Protein AF-A0A0L8FW44-F1 (afdb_monomer_lite)

Organism: Octopus bimaculoides (NCBI:txid37653)

Foldseek 3Di:
DQVVVCPPPPDFDFDADPVRDTQDGPPPDGDPVQDDDPPDPDDDDFQDDPPDPVVSLVVVQVVVVVCQVVVVADFDDDDPPDDDDDTGGAAEAEKDFDADPVRHTDDIPPDPPSDDDPSYHYDYD

Radius of gyration: 17.7 Å; chains: 1; bounding box: 36×38×55 Å

pLDDT: mean 89.4, std 11.33, range [49.59, 97.75]

Sequence (125 aa):
RYLDFLHEKPEYPCLLDAKEQVISFPPITNSDVTKISPETSEILVEVTSSRSLPICKSVMNTLLMEILNLGVGDLLEGDHSSGDKEPNYKLIVQQVRVLNEDSSLYAVYPSQVDIQEDSIQVIRE

Secondary structure (DSSP, 8-state):
--GGGTTT-SS---EE-TTS-EEEETTTEE-GGG---TT----------SS-HHHHHHHHHHHHHHHHHTT-SEEE-----SS-PPPEEEEEEE-EEEE-TTS-EEEEES-TTT---TTEEEE--

Structure (mmCIF, N/CA/C/O backbone):
data_AF-A0A0L8FW44-F1
#
_entry.id   AF-A0A0L8FW44-F1
#
loop_
_atom_site.group_PDB
_atom_site.id
_atom_site.type_symbol
_atom_site.label_atom_id
_atom_site.label_alt_id
_atom_site.label_comp_id
_atom_site.label_asym_id
_atom_site.label_entity_id
_atom_site.label_seq_id
_atom_site.pdbx_PDB_ins_code
_atom_site.Cartn_x
_atom_site.Cartn_y
_atom_site.Cartn_z
_atom_site.occupancy
_atom_site.B_iso_or_equiv
_atom_site.auth_seq_id
_atom_site.auth_comp_id
_atom_site.auth_asym_id
_atom_site.auth_atom_id
_atom_site.pdbx_PDB_model_num
ATOM 1 N N . ARG A 1 1 ? -1.464 8.376 -21.422 1.00 71.69 1 ARG A N 1
ATOM 2 C CA . ARG A 1 1 ? -0.591 9.040 -20.425 1.00 71.69 1 ARG A CA 1
ATOM 3 C C . ARG A 1 1 ? 0.149 8.039 -19.538 1.00 71.69 1 ARG A C 1
ATOM 5 O O . ARG A 1 1 ? 1.344 8.211 -19.401 1.00 71.69 1 ARG A O 1
ATOM 12 N N . TYR A 1 2 ? -0.502 7.035 -18.932 1.00 82.88 2 TYR A N 1
ATOM 13 C CA . TYR A 1 2 ? 0.197 6.048 -18.078 1.00 82.88 2 TYR A CA 1
ATOM 14 C C . TYR A 1 2 ? 0.741 4.826 -18.838 1.00 82.88 2 TYR A C 1
ATOM 16 O O . TYR A 1 2 ? 1.766 4.282 -18.451 1.00 82.88 2 TYR A O 1
ATOM 24 N N . LEU A 1 3 ? 0.110 4.442 -19.955 1.00 83.62 3 LEU A N 1
ATOM 25 C CA . LEU A 1 3 ? 0.548 3.321 -20.805 1.00 83.62 3 LEU A CA 1
ATOM 26 C C . LEU A 1 3 ? 1.969 3.507 -21.363 1.00 83.62 3 LEU A C 1
ATOM 28 O O . LEU A 1 3 ? 2.723 2.546 -21.473 1.00 83.62 3 LEU A O 1
ATOM 32 N N . ASP A 1 4 ? 2.359 4.752 -21.637 1.00 85.19 4 ASP A N 1
ATOM 33 C CA . ASP A 1 4 ? 3.674 5.093 -22.187 1.00 85.19 4 ASP A CA 1
ATOM 34 C C . ASP A 1 4 ? 4.823 4.746 -21.221 1.00 85.19 4 ASP A C 1
ATOM 36 O O . ASP A 1 4 ? 5.955 4.550 -21.653 1.00 85.19 4 ASP A O 1
ATOM 40 N N . PHE A 1 5 ? 4.549 4.612 -19.914 1.00 81.19 5 PHE A N 1
ATOM 41 C CA . PHE A 1 5 ? 5.553 4.199 -18.926 1.00 81.19 5 PHE A CA 1
ATOM 42 C C . PHE A 1 5 ? 6.045 2.764 -19.120 1.00 81.19 5 PHE A C 1
ATOM 44 O O . PHE A 1 5 ? 7.149 2.436 -18.681 1.00 81.19 5 PHE A O 1
ATOM 51 N N . LEU A 1 6 ? 5.240 1.932 -19.780 1.00 83.31 6 LEU A N 1
ATOM 52 C CA . LEU A 1 6 ? 5.540 0.528 -20.041 1.00 83.31 6 LEU A CA 1
ATOM 53 C C . LEU A 1 6 ? 5.821 0.253 -21.523 1.00 83.31 6 LEU A C 1
ATOM 55 O O . LEU A 1 6 ? 6.228 -0.850 -21.877 1.00 83.31 6 LEU A O 1
ATOM 59 N N . HIS A 1 7 ? 5.648 1.238 -22.403 1.00 83.12 7 HIS A N 1
ATOM 60 C CA . HIS A 1 7 ? 5.958 1.056 -23.815 1.00 83.12 7 HIS A CA 1
ATOM 61 C C . HIS A 1 7 ? 7.432 0.633 -23.981 1.00 83.12 7 HIS A C 1
ATOM 63 O O . HIS A 1 7 ? 8.320 1.200 -23.343 1.00 83.12 7 HIS A O 1
ATOM 69 N N . GLU A 1 8 ? 7.678 -0.401 -24.792 1.00 83.25 8 GLU A N 1
ATOM 70 C CA . GLU A 1 8 ? 9.014 -0.961 -25.090 1.00 83.25 8 GLU A CA 1
ATOM 71 C C . GLU A 1 8 ? 9.795 -1.562 -23.904 1.00 83.25 8 GLU A C 1
ATOM 73 O O . GLU A 1 8 ? 10.994 -1.826 -24.023 1.00 83.25 8 GLU A O 1
ATOM 78 N N . LYS A 1 9 ? 9.159 -1.822 -22.755 1.00 88.19 9 LYS A N 1
ATOM 79 C CA . LYS A 1 9 ? 9.817 -2.572 -21.674 1.00 88.19 9 LYS A CA 1
ATOM 80 C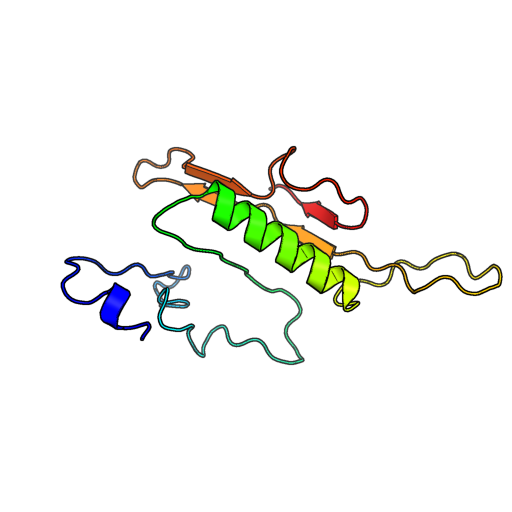 C . LYS A 1 9 ? 9.772 -4.082 -21.947 1.00 88.19 9 LYS A C 1
ATOM 82 O O . LYS A 1 9 ? 8.726 -4.574 -22.360 1.00 88.19 9 LYS A O 1
ATOM 87 N N . PRO A 1 10 ? 10.881 -4.816 -21.718 1.00 92.50 10 PRO A N 1
ATOM 88 C CA . PRO A 1 10 ? 10.923 -6.267 -21.912 1.00 92.50 10 PRO A CA 1
ATOM 89 C C . PRO A 1 10 ? 10.109 -7.020 -20.854 1.00 92.50 10 PRO A C 1
ATOM 91 O O . PRO A 1 10 ? 9.676 -8.141 -21.096 1.00 92.50 10 PRO A O 1
ATOM 94 N N . GLU A 1 11 ? 9.900 -6.392 -19.697 1.00 91.19 11 GLU A N 1
ATOM 95 C CA . GLU A 1 11 ? 9.194 -6.949 -18.552 1.00 91.19 11 GLU A CA 1
ATOM 96 C C . GLU A 1 11 ? 8.242 -5.913 -17.965 1.00 91.19 11 GLU A C 1
ATOM 98 O O . GLU A 1 11 ? 8.461 -4.696 -18.050 1.00 91.19 11 GLU A O 1
ATOM 103 N N . TYR A 1 12 ? 7.185 -6.428 -17.350 1.00 91.81 12 TYR A N 1
ATOM 104 C CA . TYR A 1 12 ? 6.087 -5.658 -16.804 1.00 91.81 12 TYR A CA 1
ATOM 105 C C . TYR A 1 12 ? 5.926 -5.965 -15.319 1.00 91.81 12 TYR A C 1
ATOM 107 O O . TYR A 1 12 ? 5.837 -7.138 -14.954 1.00 91.81 12 TYR A O 1
ATOM 115 N N . PRO A 1 13 ? 5.890 -4.940 -14.449 1.00 92.56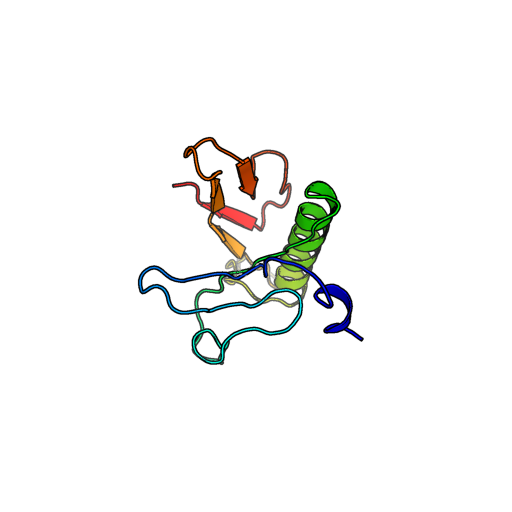 13 PRO A N 1
ATOM 116 C CA . PRO A 1 13 ? 5.708 -5.174 -13.028 1.00 92.56 13 PRO A CA 1
ATOM 117 C C . PRO A 1 13 ? 4.276 -5.643 -12.792 1.00 92.56 13 PRO A C 1
ATOM 119 O O . PRO A 1 13 ? 3.337 -5.023 -13.274 1.00 92.56 13 PRO A O 1
ATOM 122 N N . CYS A 1 14 ? 4.094 -6.713 -12.036 1.00 94.44 14 CYS A N 1
ATOM 123 C CA . CYS A 1 14 ? 2.775 -7.167 -11.620 1.00 94.44 14 CYS A CA 1
ATOM 124 C C . CYS A 1 14 ? 2.833 -7.668 -10.181 1.00 94.44 14 CYS A C 1
ATOM 126 O O . CYS A 1 14 ? 3.878 -8.120 -9.712 1.00 94.44 14 CYS A O 1
ATOM 128 N N . LEU A 1 15 ? 1.705 -7.561 -9.487 1.00 95.50 15 LEU A N 1
ATOM 129 C CA . LEU A 1 15 ? 1.512 -8.157 -8.176 1.00 95.50 15 LEU A CA 1
ATOM 130 C C . LEU A 1 15 ? 0.588 -9.359 -8.331 1.00 95.50 15 LEU A C 1
ATOM 132 O O . LEU A 1 15 ? -0.526 -9.229 -8.849 1.00 95.50 15 LEU A O 1
ATOM 136 N N . LEU A 1 16 ? 1.074 -10.512 -7.885 1.00 95.81 16 LEU A N 1
ATOM 137 C CA . LEU A 1 16 ? 0.353 -11.776 -7.895 1.00 95.81 16 LEU A CA 1
ATOM 138 C C . LEU A 1 16 ? -0.068 -12.136 -6.471 1.00 95.81 16 LEU A C 1
ATOM 140 O O . LEU A 1 16 ? 0.660 -11.855 -5.517 1.00 95.81 16 LEU A O 1
ATOM 144 N N . ASP A 1 17 ? -1.225 -12.772 -6.333 1.00 95.44 17 ASP A N 1
ATOM 145 C CA . ASP A 1 17 ? -1.613 -13.422 -5.085 1.00 95.44 17 ASP A CA 1
ATOM 146 C C . ASP A 1 17 ? -1.014 -14.841 -4.968 1.00 95.44 17 ASP A C 1
ATOM 148 O O . ASP A 1 17 ? -0.322 -15.340 -5.858 1.00 95.44 17 ASP A O 1
ATOM 152 N N . ALA A 1 18 ? -1.308 -15.528 -3.861 1.00 95.44 18 ALA A N 1
ATOM 153 C CA . ALA A 1 18 ? -0.841 -16.896 -3.614 1.00 95.44 18 ALA A CA 1
ATOM 154 C C . ALA A 1 18 ? -1.401 -17.950 -4.596 1.00 95.44 18 ALA A C 1
ATOM 156 O O . ALA A 1 18 ? -0.961 -19.098 -4.572 1.00 95.44 18 ALA A O 1
ATOM 157 N N . LYS A 1 19 ? -2.385 -17.592 -5.430 1.00 96.62 19 LYS A N 1
ATOM 158 C CA . LYS A 1 19 ? -2.967 -18.438 -6.481 1.00 96.62 19 LYS A CA 1
ATOM 159 C C . LYS A 1 19 ? -2.460 -18.047 -7.873 1.00 96.62 19 LYS A C 1
ATOM 161 O O . LYS A 1 19 ? -3.046 -18.480 -8.862 1.00 96.62 19 LYS A O 1
ATOM 166 N N . GLU A 1 20 ? -1.409 -17.229 -7.943 1.00 95.50 20 GLU A N 1
ATOM 167 C CA . GLU A 1 20 ? -0.834 -16.692 -9.181 1.00 95.50 20 GLU A CA 1
ATOM 168 C C . GLU A 1 20 ? -1.813 -15.815 -9.985 1.00 95.50 20 GLU A C 1
ATOM 170 O O . GLU A 1 20 ? -1.655 -15.619 -11.191 1.00 95.50 20 GLU A O 1
ATOM 175 N N . GLN A 1 21 ? -2.830 -15.246 -9.331 1.00 96.50 21 GLN A N 1
ATOM 176 C CA . GLN A 1 21 ? -3.738 -14.297 -9.960 1.00 96.50 21 GLN A CA 1
ATOM 177 C C . GLN A 1 21 ? -3.169 -12.879 -9.889 1.00 96.50 21 GLN A C 1
ATOM 179 O O . GLN A 1 21 ? -2.770 -12.409 -8.826 1.00 96.50 21 GLN A O 1
ATOM 184 N N . VAL A 1 22 ? -3.183 -12.162 -11.019 1.00 96.12 22 VAL A N 1
ATOM 185 C CA . VAL A 1 22 ? -2.800 -10.742 -11.060 1.00 96.12 22 VAL A CA 1
ATOM 186 C C . VAL A 1 22 ? -3.831 -9.905 -10.308 1.00 96.12 22 VAL A C 1
ATOM 188 O O . VAL A 1 22 ? -4.996 -9.824 -10.711 1.00 96.12 22 VAL A O 1
ATOM 191 N N . ILE A 1 23 ? -3.381 -9.249 -9.239 1.00 96.75 23 ILE A N 1
ATOM 192 C CA . ILE A 1 23 ? -4.196 -8.349 -8.415 1.00 96.75 23 ILE A CA 1
ATOM 193 C C . ILE A 1 23 ? -3.878 -6.870 -8.661 1.00 96.75 23 ILE A C 1
ATOM 195 O O . ILE A 1 23 ? -4.752 -6.017 -8.520 1.00 96.75 23 ILE A O 1
ATOM 199 N N . SER A 1 24 ? -2.663 -6.555 -9.115 1.00 96.44 24 SER A N 1
ATOM 200 C CA . SER A 1 24 ? -2.282 -5.207 -9.547 1.00 96.44 24 SER A CA 1
ATOM 201 C C . SER A 1 24 ? -1.314 -5.268 -10.726 1.00 96.44 24 SER A C 1
ATOM 203 O O . SER A 1 24 ? -0.441 -6.138 -10.788 1.00 96.44 24 SER A O 1
ATOM 205 N N . PHE A 1 25 ? -1.465 -4.330 -11.660 1.00 94.88 25 PHE A N 1
ATOM 206 C CA . PHE A 1 25 ? -0.563 -4.102 -12.783 1.00 94.88 25 PHE A CA 1
ATOM 207 C C . PHE A 1 25 ? -0.065 -2.645 -12.773 1.00 94.88 25 PHE A C 1
ATOM 209 O O . PHE A 1 25 ? -0.586 -1.800 -13.516 1.00 94.88 25 PHE A O 1
ATOM 216 N N . PRO A 1 26 ? 0.926 -2.304 -11.926 1.00 93.62 26 PRO A N 1
ATOM 217 C CA . PRO A 1 26 ? 1.430 -0.940 -11.842 1.00 93.62 26 PRO A CA 1
ATOM 218 C C . PRO A 1 26 ? 2.110 -0.483 -13.145 1.00 93.62 26 PRO A C 1
ATOM 220 O O . PRO A 1 26 ? 2.721 -1.279 -13.851 1.00 93.62 26 PRO A O 1
ATOM 223 N N . PRO A 1 27 ? 2.070 0.813 -13.491 1.00 91.81 27 PRO A N 1
ATOM 224 C CA . PRO A 1 27 ? 1.258 1.877 -12.905 1.00 91.81 27 PRO A CA 1
ATOM 225 C C . PRO A 1 27 ? -0.114 2.003 -13.602 1.00 91.81 27 PRO A C 1
ATOM 227 O O . PRO A 1 27 ? -0.674 3.097 -13.660 1.00 91.81 27 PRO A O 1
ATOM 230 N N . ILE A 1 28 ? -0.606 0.936 -14.239 1.00 93.75 28 ILE A N 1
ATOM 231 C CA . ILE A 1 28 ? -1.730 1.002 -15.175 1.00 93.75 28 ILE A CA 1
ATOM 232 C C . ILE A 1 28 ? -3.065 0.819 -14.464 1.00 93.75 28 ILE A C 1
ATOM 234 O O . ILE A 1 28 ? -3.943 1.669 -14.608 1.00 93.75 28 ILE A O 1
ATOM 238 N N . THR A 1 29 ? -3.256 -0.294 -13.753 1.00 93.94 29 THR A N 1
ATOM 239 C CA . THR A 1 29 ? -4.564 -0.618 -13.170 1.00 93.94 29 THR A CA 1
ATOM 240 C C . THR A 1 29 ? -4.493 -1.691 -12.086 1.00 93.94 29 THR A C 1
ATOM 242 O O . THR A 1 29 ? -3.534 -2.457 -12.024 1.00 93.94 29 THR A O 1
ATOM 245 N N . ASN A 1 30 ? -5.550 -1.763 -11.278 1.00 95.94 30 ASN A N 1
ATOM 246 C CA . ASN A 1 30 ? -5.771 -2.802 -10.276 1.00 95.94 30 ASN A CA 1
ATOM 247 C C . ASN A 1 30 ? -6.827 -3.793 -10.787 1.00 95.94 30 ASN A C 1
ATOM 249 O O . ASN A 1 30 ? -7.671 -3.439 -11.611 1.00 95.94 30 ASN A O 1
ATOM 253 N N . SER A 1 31 ? -6.791 -5.026 -10.290 1.00 96.31 31 SER A N 1
ATOM 254 C CA . SER A 1 31 ? -7.761 -6.063 -10.647 1.00 96.31 31 SER A CA 1
ATOM 255 C C . SER A 1 31 ? -9.112 -5.836 -9.967 1.00 96.31 31 SER A C 1
ATOM 257 O O . SER A 1 31 ? -9.173 -5.422 -8.808 1.00 96.31 31 SER A O 1
ATOM 259 N N . ASP A 1 32 ? -10.205 -6.195 -10.648 1.00 96.25 32 ASP A N 1
ATOM 260 C CA . ASP A 1 32 ? -11.551 -6.200 -10.054 1.00 96.25 32 ASP A CA 1
ATOM 261 C C . ASP A 1 32 ? -11.683 -7.217 -8.906 1.00 96.25 32 ASP A C 1
ATOM 263 O O . ASP A 1 32 ? -12.558 -7.073 -8.055 1.00 96.25 32 ASP A O 1
ATOM 267 N N . VAL A 1 33 ? -10.808 -8.228 -8.848 1.00 94.12 33 VAL A N 1
ATOM 268 C CA . VAL A 1 33 ? -10.832 -9.256 -7.794 1.00 94.12 33 VAL A CA 1
ATOM 269 C C . VAL A 1 33 ? -10.534 -8.675 -6.411 1.00 94.12 33 VAL A C 1
ATOM 271 O O . VAL A 1 33 ? -11.084 -9.144 -5.420 1.00 94.12 33 VAL A O 1
ATOM 274 N N . THR A 1 34 ? -9.701 -7.638 -6.336 1.00 95.00 34 THR A N 1
ATOM 275 C CA . THR A 1 34 ? -9.305 -6.972 -5.083 1.00 95.00 34 THR A CA 1
ATOM 276 C C . THR A 1 34 ? -9.949 -5.596 -4.946 1.00 95.00 34 THR A C 1
ATOM 278 O O . THR A 1 34 ? -9.375 -4.677 -4.361 1.00 95.00 34 THR A O 1
ATOM 281 N N . LYS A 1 35 ? -11.129 -5.414 -5.545 1.00 96.19 35 LYS A N 1
ATOM 282 C CA . LYS A 1 35 ? -11.850 -4.147 -5.506 1.00 96.19 35 LYS A CA 1
ATOM 283 C C . LYS A 1 35 ? -12.363 -3.863 -4.097 1.00 96.19 35 LYS A C 1
ATOM 285 O O . LYS A 1 35 ? -13.091 -4.666 -3.525 1.00 96.19 35 LYS A O 1
ATOM 290 N N . ILE A 1 36 ? -12.032 -2.682 -3.583 1.00 95.38 36 ILE A N 1
ATOM 291 C CA . ILE A 1 36 ? -12.549 -2.190 -2.303 1.00 95.38 36 ILE A CA 1
ATOM 292 C C . ILE A 1 36 ? -14.057 -1.929 -2.438 1.00 95.38 36 ILE A C 1
ATOM 294 O O . ILE A 1 36 ? -14.512 -1.293 -3.394 1.00 95.38 36 ILE A O 1
ATOM 298 N N . SER A 1 37 ? -14.817 -2.412 -1.462 1.00 95.44 37 SER A N 1
ATOM 299 C CA . SER A 1 37 ? -16.264 -2.248 -1.320 1.00 95.44 37 SER A CA 1
ATOM 300 C C . SER A 1 37 ? -16.621 -1.775 0.100 1.00 95.44 37 SER A C 1
ATOM 302 O O . SER A 1 37 ? -15.760 -1.797 0.980 1.00 95.44 37 SER A O 1
ATOM 304 N N . PRO A 1 38 ? -17.876 -1.364 0.367 1.00 93.62 38 PRO A N 1
ATOM 305 C CA . PRO A 1 38 ? -18.319 -1.004 1.718 1.00 93.62 38 PRO A CA 1
ATOM 306 C C . PRO A 1 38 ? -18.152 -2.118 2.765 1.00 93.62 38 PRO A C 1
ATOM 308 O O . PRO A 1 38 ? -18.100 -1.836 3.956 1.00 93.62 38 PRO A O 1
ATOM 311 N N . GLU A 1 39 ? -18.067 -3.377 2.332 1.00 93.94 39 GLU A N 1
ATOM 312 C CA . GLU A 1 39 ? -17.863 -4.550 3.187 1.00 93.94 39 GLU A CA 1
ATOM 313 C C . GLU A 1 39 ? -16.377 -4.850 3.449 1.00 93.94 39 GLU A C 1
ATOM 315 O O . GLU A 1 39 ? -16.055 -5.781 4.185 1.00 93.94 39 GLU A O 1
ATOM 320 N N . THR A 1 40 ? -15.461 -4.098 2.832 1.00 93.81 40 THR A N 1
ATOM 321 C CA . THR A 1 40 ? -14.017 -4.288 3.004 1.00 93.81 40 THR A CA 1
ATOM 322 C C . THR A 1 40 ? -13.586 -3.835 4.397 1.00 93.81 40 THR A C 1
ATOM 324 O O . THR A 1 40 ? -13.728 -2.665 4.739 1.00 93.81 40 THR A O 1
ATOM 327 N N . SER A 1 41 ? -13.025 -4.756 5.182 1.00 90.69 41 SER A N 1
ATOM 328 C CA . SER A 1 41 ? -12.497 -4.487 6.528 1.00 90.69 41 SER A CA 1
ATOM 329 C C . SER A 1 41 ? -10.977 -4.339 6.571 1.00 90.69 41 SER A C 1
ATOM 331 O O . SER A 1 41 ? -10.441 -3.731 7.489 1.00 90.69 41 SER A O 1
ATOM 333 N N . GLU A 1 42 ? -10.278 -4.904 5.588 1.00 93.12 42 GLU A N 1
ATOM 334 C CA . GLU A 1 42 ? -8.820 -4.936 5.516 1.00 93.12 42 GLU A CA 1
ATOM 335 C C . GLU A 1 42 ? -8.386 -4.528 4.111 1.00 93.12 42 GLU A C 1
ATOM 337 O O . GLU A 1 42 ? -8.969 -4.964 3.116 1.00 93.12 42 GLU A O 1
ATOM 342 N N . ILE A 1 43 ? -7.370 -3.672 4.019 1.00 94.69 43 ILE A N 1
ATOM 343 C CA . ILE A 1 43 ? -6.899 -3.124 2.748 1.00 94.69 43 ILE A CA 1
ATOM 344 C C . ILE A 1 43 ? -5.405 -3.398 2.624 1.00 94.69 43 ILE A C 1
ATOM 346 O O . ILE A 1 43 ? -4.609 -2.963 3.456 1.00 94.69 43 ILE A O 1
ATOM 350 N N . LEU A 1 44 ? -5.016 -4.070 1.541 1.00 95.31 44 LEU A N 1
ATOM 351 C CA . LEU A 1 44 ? -3.627 -4.105 1.105 1.00 95.31 44 LEU A CA 1
ATOM 352 C C . LEU A 1 44 ? -3.319 -2.814 0.341 1.00 95.31 44 LEU A C 1
ATOM 354 O O . LEU A 1 44 ? -3.965 -2.514 -0.663 1.00 95.31 44 LEU A O 1
ATOM 358 N N . VAL A 1 45 ? -2.310 -2.074 0.793 1.00 95.75 45 VAL A N 1
ATOM 359 C CA . VAL A 1 45 ? -1.851 -0.849 0.132 1.00 95.75 45 VAL A CA 1
ATOM 360 C C . VAL A 1 45 ? -0.436 -1.057 -0.390 1.00 95.75 45 VAL A C 1
ATOM 362 O O . VAL A 1 45 ? 0.449 -1.494 0.345 1.00 95.75 45 VAL A O 1
ATOM 365 N N . GLU A 1 46 ? -0.200 -0.695 -1.648 1.00 95.19 46 GLU A N 1
ATOM 366 C CA . GLU A 1 46 ? 1.127 -0.689 -2.261 1.00 95.19 46 GLU A CA 1
ATOM 367 C C . GLU A 1 46 ? 1.434 0.678 -2.879 1.00 95.19 46 GLU A C 1
ATOM 369 O O . GLU A 1 46 ? 0.541 1.380 -3.353 1.00 95.19 46 GLU A O 1
ATOM 374 N N . VAL A 1 47 ? 2.710 1.066 -2.837 1.00 96.25 47 VAL A N 1
ATOM 375 C CA . VAL A 1 47 ? 3.220 2.248 -3.537 1.00 96.25 47 VAL A CA 1
ATOM 376 C C . VAL A 1 47 ? 4.486 1.850 -4.284 1.00 96.25 47 VAL A C 1
ATOM 378 O O . VAL A 1 47 ? 5.569 1.748 -3.702 1.00 96.25 47 VAL A O 1
ATOM 381 N N . THR A 1 48 ? 4.358 1.658 -5.592 1.00 92.94 48 THR A N 1
ATOM 382 C CA . THR A 1 48 ? 5.461 1.224 -6.456 1.00 92.94 48 THR A CA 1
ATOM 383 C C . THR A 1 48 ? 6.093 2.386 -7.232 1.00 92.94 48 THR A C 1
ATOM 385 O O . THR A 1 48 ? 5.415 3.258 -7.774 1.00 92.94 48 THR A O 1
ATOM 388 N N . SER A 1 49 ? 7.427 2.394 -7.327 1.00 91.44 49 SER A N 1
ATOM 389 C CA . SER A 1 49 ? 8.191 3.314 -8.180 1.00 91.44 49 SER A CA 1
ATOM 390 C C . SER A 1 49 ? 9.534 2.707 -8.571 1.00 91.44 49 SER A C 1
ATOM 392 O O . SER A 1 49 ? 10.209 2.099 -7.748 1.00 91.44 49 SER A O 1
ATOM 394 N N . SER A 1 50 ? 9.978 2.955 -9.804 1.00 87.81 50 SER A N 1
ATOM 395 C CA . SER A 1 50 ? 11.311 2.560 -10.2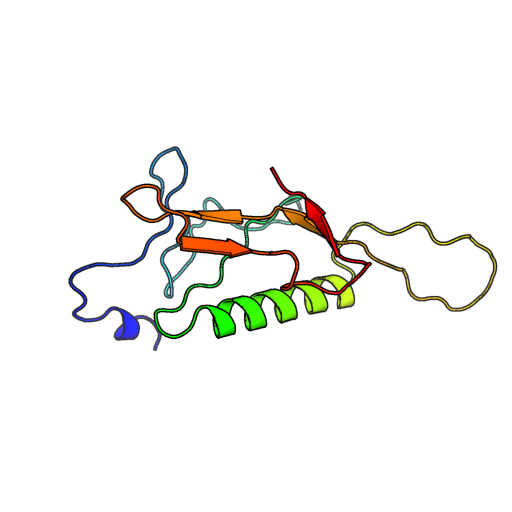87 1.00 87.81 50 SER A CA 1
ATOM 396 C C . SER A 1 50 ? 12.430 3.528 -9.883 1.00 87.81 50 SER A C 1
ATOM 398 O O . SER A 1 50 ? 13.572 3.362 -10.309 1.00 87.81 50 SER A O 1
ATOM 400 N N . ARG A 1 51 ? 12.118 4.590 -9.124 1.00 89.12 51 ARG A N 1
ATOM 401 C CA . ARG A 1 51 ? 13.044 5.711 -8.889 1.00 89.12 51 ARG A CA 1
ATOM 402 C C . ARG A 1 51 ? 13.546 5.823 -7.457 1.00 89.12 51 ARG A C 1
ATOM 404 O O . ARG A 1 51 ? 14.726 6.088 -7.264 1.00 89.12 51 ARG A O 1
ATOM 411 N N . SER A 1 52 ? 12.663 5.721 -6.466 1.00 95.25 52 SER A N 1
ATOM 412 C CA . SER A 1 52 ? 13.021 6.042 -5.082 1.00 95.25 52 SER A CA 1
ATOM 413 C C . SER A 1 52 ? 12.077 5.384 -4.085 1.00 95.25 52 SER A C 1
ATOM 415 O O . SER A 1 52 ? 10.936 5.814 -3.915 1.00 95.25 52 SER A O 1
ATOM 417 N N . LEU A 1 53 ? 12.594 4.380 -3.378 1.00 94.38 53 LEU A N 1
ATOM 418 C CA . LEU A 1 53 ? 11.909 3.762 -2.247 1.00 94.38 53 LEU A CA 1
ATOM 419 C C . LEU A 1 53 ? 11.603 4.771 -1.118 1.00 94.38 53 LEU A C 1
ATOM 421 O O . LEU A 1 53 ? 10.487 4.735 -0.604 1.00 94.38 53 LEU A O 1
ATOM 425 N N . PRO A 1 54 ? 12.502 5.713 -0.751 1.00 95.75 54 PRO A N 1
ATOM 426 C CA . PRO A 1 54 ? 12.164 6.765 0.211 1.00 95.75 54 PRO A CA 1
ATOM 427 C C . PRO A 1 54 ? 10.939 7.600 -0.183 1.00 95.75 54 PRO A C 1
ATOM 429 O O . PRO A 1 54 ? 10.131 7.934 0.678 1.00 95.75 54 PRO A O 1
ATOM 432 N N . ILE A 1 55 ? 10.761 7.901 -1.477 1.00 96.75 55 ILE A N 1
ATOM 433 C CA . ILE A 1 55 ? 9.563 8.615 -1.949 1.00 96.75 55 ILE A CA 1
ATOM 434 C C . ILE A 1 55 ? 8.322 7.736 -1.779 1.00 96.75 55 ILE A C 1
ATOM 436 O O . ILE A 1 55 ? 7.318 8.229 -1.275 1.00 96.75 55 ILE A O 1
ATOM 440 N N . CYS A 1 56 ? 8.387 6.444 -2.125 1.00 96.75 56 CYS A N 1
ATOM 441 C CA . CYS A 1 56 ? 7.268 5.524 -1.895 1.00 96.75 56 CYS A CA 1
ATOM 442 C C . CYS A 1 56 ? 6.852 5.488 -0.421 1.00 96.75 56 CYS A C 1
ATOM 444 O O . CYS A 1 56 ? 5.668 5.592 -0.114 1.00 96.75 56 CYS A O 1
ATOM 446 N N . LYS A 1 57 ? 7.828 5.408 0.491 1.00 96.56 57 LYS A N 1
ATOM 447 C CA . LYS A 1 57 ? 7.584 5.436 1.938 1.00 96.56 57 LYS A CA 1
ATOM 448 C C . LYS A 1 57 ? 6.958 6.752 2.390 1.00 96.56 57 LYS A C 1
ATOM 450 O O . LYS A 1 57 ? 6.009 6.734 3.160 1.00 96.56 57 LYS A O 1
ATOM 455 N N . SER A 1 58 ? 7.443 7.885 1.878 1.00 96.56 58 SER A N 1
ATOM 456 C CA . SER A 1 58 ? 6.857 9.195 2.181 1.00 96.56 58 SER A CA 1
ATOM 457 C C . SER A 1 58 ? 5.409 9.300 1.703 1.00 96.56 58 SER A C 1
ATOM 459 O O . SER A 1 58 ? 4.575 9.813 2.439 1.00 96.56 58 SER A O 1
ATOM 461 N N . VAL A 1 59 ? 5.105 8.817 0.496 1.00 97.75 59 VAL A N 1
ATOM 462 C CA . VAL A 1 59 ? 3.736 8.802 -0.043 1.00 97.75 59 VAL A CA 1
ATOM 463 C C . VAL A 1 59 ? 2.837 7.901 0.800 1.00 97.75 59 VAL A C 1
ATOM 465 O O . VAL A 1 59 ? 1.731 8.305 1.142 1.00 97.75 59 VAL A O 1
ATOM 468 N N . MET A 1 60 ? 3.326 6.717 1.180 1.00 97.56 60 MET A N 1
ATOM 469 C CA . MET A 1 60 ? 2.598 5.806 2.059 1.00 97.56 60 MET A CA 1
ATOM 470 C C . MET A 1 60 ? 2.319 6.445 3.427 1.00 97.56 60 MET A C 1
ATOM 472 O O . MET A 1 60 ? 1.184 6.420 3.883 1.00 97.56 60 MET A O 1
ATOM 476 N N . ASN A 1 61 ? 3.311 7.101 4.040 1.00 96.94 61 ASN A N 1
ATOM 477 C CA . ASN A 1 61 ? 3.127 7.832 5.296 1.00 96.94 61 ASN A CA 1
ATOM 478 C C . ASN A 1 61 ? 2.031 8.894 5.172 1.00 96.94 61 ASN A C 1
ATOM 480 O O . ASN A 1 61 ? 1.133 8.946 6.005 1.00 96.94 61 ASN A O 1
ATOM 484 N N . THR A 1 62 ? 2.086 9.725 4.128 1.00 97.12 62 THR A N 1
ATOM 485 C CA . THR A 1 62 ? 1.060 10.746 3.888 1.00 97.12 62 THR A CA 1
ATOM 486 C C . THR A 1 62 ? -0.317 10.113 3.722 1.00 97.12 62 THR A C 1
ATOM 488 O O . THR A 1 62 ? -1.267 10.588 4.330 1.00 97.12 62 THR A O 1
ATOM 491 N N . LEU A 1 63 ? -0.429 9.016 2.969 1.00 97.19 63 LEU A N 1
ATOM 492 C CA . LEU A 1 63 ? -1.701 8.319 2.795 1.00 97.19 63 LEU A CA 1
ATOM 493 C C . LEU A 1 63 ? -2.280 7.830 4.131 1.00 97.19 63 LEU A C 1
ATOM 495 O O . LEU A 1 63 ? -3.462 8.039 4.380 1.00 97.19 63 LEU A O 1
ATOM 499 N N . LEU A 1 64 ? -1.464 7.216 4.993 1.00 95.62 64 LEU A N 1
ATOM 500 C CA . LEU A 1 64 ? -1.914 6.728 6.303 1.00 95.62 64 LEU A CA 1
ATOM 501 C C . LEU A 1 64 ? -2.382 7.870 7.219 1.00 95.62 64 LEU A C 1
ATOM 503 O O . LEU A 1 64 ? -3.393 7.725 7.902 1.00 95.62 64 LEU A O 1
ATOM 507 N N . MET A 1 65 ? -1.687 9.012 7.200 1.00 93.50 65 MET A N 1
ATOM 508 C CA . MET A 1 65 ? -2.107 10.195 7.961 1.00 93.50 65 MET A CA 1
ATOM 509 C C . MET A 1 65 ? -3.435 10.759 7.447 1.00 93.50 65 MET A C 1
ATOM 511 O O . MET A 1 65 ? -4.303 11.098 8.243 1.00 93.50 65 MET A O 1
ATOM 515 N N . GLU A 1 66 ? -3.635 10.821 6.128 1.00 94.62 66 GLU A N 1
ATOM 516 C CA . GLU A 1 66 ? -4.906 11.292 5.563 1.00 94.62 66 GLU A CA 1
ATOM 517 C C . GLU A 1 66 ? -6.063 10.319 5.832 1.00 94.62 66 GLU A C 1
ATOM 519 O O . GLU A 1 66 ? -7.180 10.755 6.092 1.00 94.62 66 GLU A O 1
ATOM 524 N N . ILE A 1 67 ? -5.805 9.007 5.837 1.00 93.00 67 ILE A N 1
ATOM 525 C CA . ILE A 1 67 ? -6.783 7.987 6.250 1.00 93.00 67 ILE A CA 1
ATOM 526 C C . ILE A 1 67 ? -7.260 8.256 7.687 1.00 93.00 67 ILE A C 1
ATOM 528 O O . ILE A 1 67 ? -8.466 8.293 7.934 1.00 93.00 67 ILE A O 1
ATOM 532 N N . LEU A 1 68 ? -6.331 8.530 8.609 1.00 90.12 68 LEU A N 1
ATOM 533 C CA . LEU A 1 68 ? -6.663 8.914 9.982 1.00 90.12 68 LEU A CA 1
ATOM 534 C C . LEU A 1 68 ? -7.447 10.231 10.054 1.00 90.12 68 LEU A C 1
ATOM 536 O O . LEU A 1 68 ? -8.474 10.285 10.727 1.00 90.12 68 LEU A O 1
ATOM 540 N N . ASN A 1 69 ? -7.011 11.269 9.333 1.00 89.38 69 ASN A N 1
ATOM 541 C CA . ASN A 1 69 ? -7.674 12.580 9.316 1.00 89.38 69 ASN A CA 1
ATOM 542 C C . ASN A 1 69 ? -9.113 12.509 8.783 1.00 89.38 69 ASN A C 1
ATOM 544 O O . ASN A 1 69 ? -9.976 13.278 9.202 1.00 89.38 69 ASN A O 1
ATOM 548 N N . LEU A 1 70 ? -9.382 11.587 7.856 1.00 90.94 70 LEU A N 1
ATOM 549 C CA . LEU A 1 70 ? -10.720 11.328 7.322 1.00 90.94 70 LEU A CA 1
ATOM 550 C C . LEU A 1 70 ? -11.601 10.501 8.273 1.00 90.94 70 LEU A C 1
ATOM 552 O O . LEU A 1 70 ? -12.772 10.273 7.970 1.00 90.94 70 LEU A O 1
ATOM 556 N N . GLY A 1 71 ? -11.056 10.047 9.403 1.00 87.31 71 GLY A N 1
ATOM 557 C CA . GLY A 1 71 ? -11.747 9.192 10.361 1.00 87.31 71 GLY A CA 1
ATOM 558 C C . GLY A 1 71 ? -11.939 7.758 9.880 1.00 87.31 71 GLY A C 1
ATOM 559 O O . GLY A 1 71 ? -12.858 7.070 10.318 1.00 87.31 71 GLY A O 1
ATOM 560 N N . VAL A 1 72 ? -11.089 7.305 8.956 1.00 86.06 72 VAL A N 1
ATOM 561 C CA . VAL A 1 72 ? -11.084 5.926 8.469 1.00 86.06 72 VAL A CA 1
ATOM 562 C C . VAL A 1 72 ? -10.158 5.117 9.379 1.00 86.06 72 VAL A C 1
ATOM 564 O O . VAL A 1 72 ? -8.965 4.974 9.131 1.00 86.06 72 VAL A O 1
ATOM 567 N N . GLY A 1 73 ? -10.711 4.628 10.484 1.00 84.44 73 GLY A N 1
ATOM 568 C CA . GLY A 1 73 ? -10.005 3.826 11.479 1.00 84.44 73 GLY A CA 1
ATOM 569 C C . GLY A 1 73 ? -10.935 3.395 12.607 1.00 84.44 73 GLY A C 1
ATOM 570 O O . GLY A 1 73 ? -12.108 3.772 12.641 1.00 84.44 73 GLY A O 1
ATOM 571 N N . ASP A 1 74 ? -10.406 2.623 13.548 1.00 85.56 74 ASP A N 1
ATOM 572 C CA . ASP A 1 74 ? -11.148 2.232 14.740 1.00 85.56 74 ASP A CA 1
ATOM 573 C C . ASP A 1 74 ? -11.288 3.436 15.668 1.00 85.56 74 ASP A C 1
ATOM 575 O O . ASP A 1 74 ? -10.304 4.095 16.008 1.00 85.56 74 ASP A O 1
ATOM 579 N N . LEU A 1 75 ? -12.510 3.729 16.102 1.00 81.75 75 LEU A N 1
ATOM 580 C CA . LEU A 1 75 ? -12.741 4.797 17.063 1.00 81.75 75 LEU A CA 1
ATOM 581 C C . LEU A 1 75 ? -12.117 4.409 18.409 1.00 81.75 75 LEU A C 1
ATOM 583 O O . LEU A 1 75 ? -12.493 3.407 19.020 1.00 81.75 75 LEU A O 1
ATOM 587 N N . LEU A 1 76 ? -11.184 5.222 18.894 1.00 73.25 76 LEU A N 1
ATOM 588 C CA . LEU A 1 76 ? -10.724 5.135 20.268 1.00 73.25 76 LEU A CA 1
ATOM 589 C C . LEU A 1 76 ? -11.786 5.770 21.156 1.00 73.25 76 LEU A C 1
ATOM 591 O O . LEU A 1 76 ? -12.044 6.971 21.070 1.00 73.25 76 LEU A O 1
ATOM 595 N N . GLU A 1 77 ? -12.402 4.969 22.022 1.00 67.00 77 GLU A N 1
ATOM 596 C CA . GLU A 1 77 ? -13.275 5.500 23.064 1.00 67.00 77 GLU A CA 1
ATOM 597 C C . GLU A 1 77 ? -12.452 6.408 23.994 1.00 67.00 77 GLU A C 1
ATOM 599 O O . GLU A 1 77 ? -11.661 5.954 24.822 1.00 67.00 77 GLU A O 1
ATOM 604 N N . GLY A 1 78 ? -12.604 7.719 23.811 1.00 57.84 78 GLY A N 1
ATOM 605 C CA . GLY A 1 78 ? -12.142 8.739 24.741 1.00 57.84 78 GLY A CA 1
ATOM 606 C C . GLY A 1 78 ? -13.200 8.974 25.815 1.00 57.84 78 GLY A C 1
ATOM 607 O O . GLY A 1 78 ? -14.376 9.133 25.496 1.00 57.84 78 GLY A O 1
ATOM 608 N N . ASP A 1 79 ? -12.764 8.987 27.075 1.00 49.59 79 ASP A N 1
ATOM 609 C CA . ASP A 1 79 ? -13.550 9.246 28.285 1.00 49.59 79 ASP A CA 1
ATOM 610 C C . ASP A 1 79 ? -14.657 10.297 28.049 1.00 49.59 79 ASP A C 1
ATOM 612 O O . ASP A 1 79 ? -14.379 11.409 27.597 1.00 49.59 79 ASP A O 1
ATOM 616 N N . HIS A 1 80 ? -15.918 9.954 28.348 1.00 52.62 80 HIS A N 1
ATOM 617 C CA . HIS A 1 80 ? -17.116 10.790 28.137 1.00 52.62 80 HIS A CA 1
ATOM 618 C C . HIS A 1 80 ? -17.160 12.058 29.025 1.00 52.62 80 HIS A C 1
ATOM 620 O O . HIS A 1 80 ? -18.225 12.613 29.308 1.00 52.62 80 HIS A O 1
ATOM 626 N N . SER A 1 81 ? -16.009 12.544 29.482 1.00 52.78 81 SER A N 1
ATOM 627 C CA . SER A 1 81 ? -15.854 13.737 30.295 1.00 52.78 81 SER A CA 1
ATOM 628 C C . SER A 1 81 ? -15.752 14.994 29.413 1.00 52.78 81 SER A C 1
ATOM 630 O O . SER A 1 81 ? -14.693 15.564 29.205 1.00 52.78 81 SER A O 1
ATOM 632 N N . SER A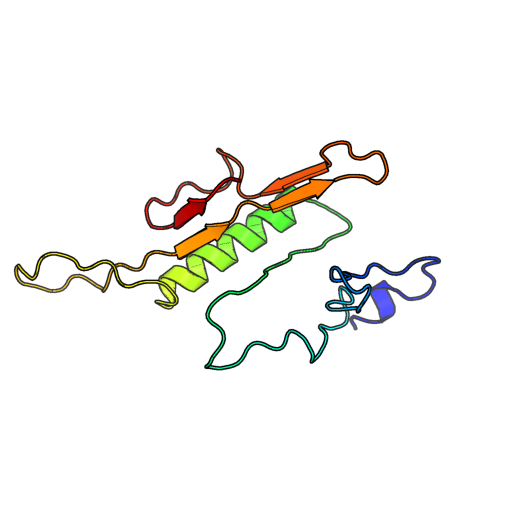 1 82 ? -16.922 15.460 28.963 1.00 52.69 82 SER A N 1
ATOM 633 C CA . SER A 1 82 ? -17.276 16.864 28.652 1.00 52.69 82 SER A CA 1
ATOM 634 C C . SER A 1 82 ? -16.353 17.681 27.714 1.00 52.69 82 SER A C 1
ATOM 636 O O . SER A 1 82 ? -15.335 18.215 28.142 1.00 52.69 82 SER A O 1
ATOM 638 N N . GLY A 1 83 ? -16.835 17.954 26.492 1.00 49.72 83 GLY A N 1
ATOM 639 C CA . GLY A 1 83 ? -16.488 19.152 25.703 1.00 49.72 83 GLY A CA 1
ATOM 640 C C . GLY A 1 83 ? -15.486 18.954 24.557 1.00 49.72 83 GLY A C 1
ATOM 641 O O . GLY A 1 83 ? -14.298 18.766 24.793 1.00 49.72 83 GLY A O 1
ATOM 642 N N . ASP A 1 84 ? -15.984 19.063 23.321 1.00 55.47 84 ASP A N 1
ATOM 643 C CA . ASP A 1 84 ? -15.262 19.457 22.096 1.00 55.47 84 ASP A CA 1
ATOM 644 C C . ASP A 1 84 ? -13.932 18.753 21.757 1.00 55.47 84 ASP A C 1
ATOM 646 O O . ASP A 1 84 ? -13.025 19.376 21.205 1.00 55.47 84 ASP A O 1
ATOM 650 N N . LYS A 1 85 ? -13.787 17.452 22.035 1.00 60.44 85 LYS A N 1
ATOM 651 C CA . LYS A 1 85 ? -12.687 16.667 21.450 1.00 60.44 85 LYS A CA 1
ATOM 652 C C . LYS A 1 85 ? -13.177 15.938 20.208 1.00 60.44 85 LYS A C 1
ATOM 654 O O . LYS A 1 85 ? -14.142 15.179 20.280 1.00 60.44 85 LYS A O 1
ATOM 659 N N . GLU A 1 86 ? -12.517 16.194 19.081 1.00 63.56 86 GLU A N 1
ATOM 660 C CA . GLU A 1 86 ? -12.711 15.418 17.858 1.00 63.56 86 GLU A CA 1
ATOM 661 C C . GLU A 1 86 ? -12.501 13.922 18.151 1.00 63.56 86 GLU A C 1
ATOM 663 O O . GLU A 1 86 ? -11.667 13.572 18.998 1.00 63.56 86 GLU A O 1
ATOM 668 N N . PRO A 1 87 ? -13.279 13.037 17.503 1.00 65.88 87 PRO A N 1
ATOM 669 C CA . PRO A 1 87 ? -13.111 11.600 17.654 1.00 65.88 87 PRO A CA 1
ATOM 670 C C . PRO A 1 87 ? -11.668 11.210 17.332 1.00 65.88 87 PRO A C 1
ATOM 672 O O . PRO A 1 87 ? -11.145 11.557 16.275 1.00 65.88 87 PRO A O 1
ATOM 675 N N . ASN A 1 88 ? -11.026 10.502 18.260 1.00 81.31 88 ASN A N 1
ATOM 676 C CA . ASN A 1 88 ? -9.677 10.002 18.051 1.00 81.31 88 ASN A CA 1
ATOM 677 C C . ASN A 1 88 ? -9.769 8.643 17.353 1.00 81.31 88 ASN A C 1
ATOM 679 O O . ASN A 1 88 ? -10.425 7.735 17.864 1.00 81.31 88 ASN A O 1
ATOM 683 N N . TYR A 1 89 ? -9.143 8.507 16.192 1.00 88.31 89 TYR A N 1
ATOM 684 C CA . TYR A 1 89 ? -9.157 7.271 15.415 1.00 88.31 89 TYR A CA 1
ATOM 685 C C . TYR A 1 89 ? -7.819 6.567 15.525 1.00 88.31 89 TYR A C 1
ATOM 687 O O . TYR A 1 89 ? -6.772 7.198 15.628 1.00 88.31 89 TYR A O 1
ATOM 695 N N . LYS A 1 90 ? -7.858 5.243 15.463 1.00 92.31 90 LYS A N 1
ATOM 696 C CA . LYS A 1 90 ? -6.684 4.393 15.451 1.00 92.31 90 LYS A CA 1
ATOM 697 C C . LYS A 1 90 ? -6.634 3.583 14.175 1.00 92.31 90 LYS A C 1
ATOM 699 O O . LYS A 1 90 ? -7.612 2.950 13.790 1.00 92.31 90 LYS A O 1
ATOM 704 N N . LEU A 1 91 ? -5.464 3.558 13.555 1.00 93.88 91 LEU A N 1
ATOM 705 C CA . LEU A 1 91 ? -5.209 2.746 12.377 1.00 93.88 91 LEU A CA 1
ATOM 706 C C . LEU A 1 91 ? -4.289 1.590 12.752 1.00 93.88 91 LEU A C 1
ATOM 708 O O . LEU A 1 91 ? -3.217 1.790 13.325 1.00 93.88 91 LEU A O 1
ATOM 712 N N . ILE A 1 92 ? -4.704 0.371 12.425 1.00 94.44 92 ILE A N 1
ATOM 713 C CA . ILE A 1 92 ? -3.861 -0.812 12.562 1.00 94.44 92 ILE A CA 1
ATOM 714 C C . ILE A 1 92 ? -3.158 -1.036 11.226 1.00 94.44 92 ILE A C 1
ATOM 716 O O . ILE A 1 92 ? -3.804 -1.189 10.194 1.00 94.44 92 ILE A O 1
ATOM 720 N N . VAL A 1 93 ? -1.826 -1.050 11.240 1.00 95.88 93 VAL A N 1
ATOM 721 C CA . VAL A 1 93 ? -1.003 -1.235 10.040 1.00 95.88 93 VAL A CA 1
ATOM 722 C C . VAL A 1 93 ? -0.126 -2.464 10.216 1.00 95.88 93 VAL A C 1
ATOM 724 O O . VAL A 1 93 ? 0.717 -2.520 11.112 1.00 95.88 93 VAL A O 1
ATOM 727 N N . GLN A 1 94 ? -0.295 -3.457 9.348 1.00 96.81 94 GLN A N 1
ATOM 728 C CA . GLN A 1 94 ? 0.581 -4.623 9.322 1.00 96.81 94 GLN A CA 1
ATOM 729 C C . GLN A 1 94 ? 1.886 -4.286 8.592 1.00 96.81 94 GLN A C 1
ATOM 731 O O . GLN A 1 94 ? 1.883 -3.727 7.495 1.00 96.81 94 GLN A O 1
ATOM 736 N N . GLN A 1 95 ? 3.020 -4.619 9.207 1.00 96.88 95 GLN A N 1
ATOM 737 C CA . GLN A 1 95 ? 4.325 -4.487 8.575 1.00 96.88 95 GLN A CA 1
ATOM 738 C C . GLN A 1 95 ? 4.468 -5.510 7.445 1.00 96.88 95 GLN A C 1
ATOM 740 O O . GLN A 1 95 ? 4.320 -6.710 7.655 1.00 96.88 95 GLN A O 1
ATOM 745 N N . VAL A 1 96 ? 4.856 -5.031 6.268 1.00 96.06 96 VAL A N 1
ATOM 746 C CA . VAL A 1 96 ? 5.154 -5.854 5.099 1.00 96.06 96 VAL A CA 1
ATOM 747 C C . VAL A 1 96 ? 6.663 -5.924 4.886 1.00 96.06 96 VAL A C 1
ATOM 749 O O . VAL A 1 96 ? 7.387 -4.924 4.980 1.00 96.06 96 VAL A O 1
ATOM 752 N N . ARG A 1 97 ? 7.135 -7.136 4.586 1.00 95.62 97 ARG A N 1
ATOM 753 C CA . ARG A 1 97 ? 8.512 -7.430 4.186 1.00 95.62 97 ARG A CA 1
ATOM 754 C C . ARG A 1 97 ? 8.535 -7.756 2.701 1.00 95.62 97 ARG A C 1
ATOM 756 O O . ARG A 1 97 ? 7.832 -8.654 2.254 1.00 95.62 97 ARG A O 1
ATOM 763 N N . VAL A 1 98 ? 9.367 -7.042 1.959 1.00 94.12 98 VAL A N 1
ATOM 764 C CA . VAL A 1 98 ? 9.641 -7.313 0.548 1.00 94.12 98 VAL A CA 1
ATOM 765 C C . VAL A 1 98 ? 10.974 -8.033 0.472 1.00 94.12 98 VAL A C 1
ATOM 767 O O . VAL A 1 98 ? 11.959 -7.575 1.060 1.00 94.12 98 VAL A O 1
ATOM 770 N N . LEU A 1 99 ? 10.999 -9.156 -0.235 1.00 95.81 99 LEU A N 1
ATOM 771 C CA . LEU A 1 99 ? 12.191 -9.969 -0.441 1.00 95.81 99 LEU A CA 1
ATOM 772 C C . LEU A 1 99 ? 12.644 -9.867 -1.899 1.00 95.81 99 LEU A C 1
ATOM 774 O O . LEU A 1 99 ? 11.829 -9.660 -2.796 1.00 95.81 99 LEU A O 1
ATOM 778 N N . ASN A 1 100 ? 13.943 -10.024 -2.117 1.00 94.88 100 ASN A N 1
ATOM 779 C CA . ASN A 1 100 ? 14.513 -10.275 -3.435 1.00 94.88 100 ASN A CA 1
ATOM 780 C C . ASN A 1 100 ? 14.289 -11.741 -3.843 1.00 94.88 100 ASN A C 1
ATOM 782 O O . ASN A 1 100 ? 13.925 -12.583 -3.020 1.00 94.88 100 ASN A O 1
ATOM 786 N N . GLU A 1 101 ? 14.577 -12.065 -5.103 1.00 93.81 101 GLU A N 1
ATOM 787 C CA . GLU A 1 101 ? 14.486 -13.436 -5.631 1.00 93.81 101 GLU A CA 1
ATOM 788 C C . GLU A 1 101 ? 15.353 -14.442 -4.854 1.00 93.81 101 GLU A C 1
ATOM 790 O O . GLU A 1 101 ? 14.971 -15.596 -4.675 1.00 93.81 101 GLU A O 1
ATOM 795 N N . ASP A 1 102 ? 16.496 -13.998 -4.326 1.00 96.38 102 ASP A N 1
ATOM 796 C CA . ASP A 1 102 ? 17.396 -14.797 -3.487 1.00 96.38 102 ASP A CA 1
ATOM 797 C C . ASP A 1 102 ? 16.936 -14.910 -2.019 1.00 96.38 102 ASP A C 1
ATOM 799 O O . ASP A 1 102 ? 17.684 -15.379 -1.162 1.00 96.38 102 ASP A O 1
ATOM 803 N N . SER A 1 103 ? 15.702 -14.484 -1.718 1.00 94.56 103 SER A N 1
ATOM 804 C CA . SER A 1 103 ? 15.109 -14.418 -0.375 1.00 94.56 103 SER A CA 1
ATOM 805 C C . SER A 1 103 ? 15.806 -13.459 0.597 1.00 94.56 103 SER A C 1
ATOM 807 O O . SER A 1 103 ? 15.474 -13.440 1.786 1.00 94.56 103 SER A O 1
ATOM 809 N N . SER A 1 104 ? 16.745 -12.629 0.129 1.00 97.06 104 SER A N 1
ATOM 810 C CA . SER A 1 104 ? 17.304 -11.557 0.950 1.00 97.06 104 SER A CA 1
ATOM 811 C C . SER A 1 104 ? 16.278 -10.440 1.156 1.00 97.06 104 SER A C 1
ATOM 813 O O . SER A 1 104 ? 15.434 -10.162 0.303 1.00 97.06 104 SER A O 1
ATOM 815 N N . LEU A 1 105 ? 16.332 -9.789 2.318 1.00 96.12 105 LEU A N 1
ATOM 816 C CA . LEU A 1 105 ? 15.418 -8.703 2.654 1.00 96.12 105 LEU A CA 1
ATOM 817 C C . LEU A 1 105 ? 15.700 -7.476 1.778 1.00 96.12 105 LEU A C 1
ATOM 819 O O . LEU A 1 105 ? 16.757 -6.859 1.905 1.00 96.12 105 LEU A O 1
ATOM 823 N N . TYR A 1 106 ? 14.740 -7.097 0.937 1.00 94.44 106 TYR A N 1
ATOM 824 C CA . TYR A 1 106 ? 14.824 -5.897 0.106 1.00 94.44 106 TYR A CA 1
ATOM 825 C C . TYR A 1 106 ? 14.355 -4.656 0.869 1.00 94.44 106 TYR A C 1
ATOM 827 O O . TYR A 1 106 ? 15.064 -3.654 0.955 1.00 94.44 106 TYR A O 1
ATOM 835 N N . ALA A 1 107 ? 13.152 -4.718 1.440 1.00 95.00 107 ALA A N 1
ATOM 836 C CA . ALA A 1 107 ? 12.554 -3.597 2.148 1.00 95.00 107 ALA A CA 1
ATOM 837 C C . ALA A 1 107 ? 11.616 -4.062 3.260 1.00 95.00 107 ALA A C 1
ATOM 839 O O . ALA A 1 107 ? 11.040 -5.146 3.215 1.00 95.00 107 ALA A O 1
ATOM 840 N N . VAL A 1 108 ? 11.440 -3.192 4.250 1.00 95.81 108 VAL A N 1
ATOM 841 C CA . VAL A 1 108 ? 10.447 -3.347 5.313 1.00 95.81 108 VAL A CA 1
ATOM 842 C C . VAL A 1 108 ? 9.724 -2.028 5.488 1.00 95.81 108 VAL A C 1
ATOM 844 O O . VAL A 1 108 ? 10.366 -0.969 5.549 1.00 95.81 108 VAL A O 1
ATOM 847 N N . TYR A 1 109 ? 8.402 -2.102 5.582 1.00 97.19 109 TYR A N 1
ATOM 848 C CA . TYR A 1 109 ? 7.565 -0.956 5.889 1.00 97.19 109 TYR A CA 1
ATOM 849 C C . TYR A 1 109 ? 6.282 -1.384 6.627 1.00 97.19 109 TYR A C 1
ATOM 851 O O . TYR A 1 109 ? 5.664 -2.358 6.210 1.00 97.19 109 TYR A O 1
ATOM 859 N N . PRO A 1 110 ? 5.852 -0.668 7.680 1.00 97.00 110 PRO A N 1
ATOM 860 C CA . PRO A 1 110 ? 6.594 0.385 8.369 1.00 97.00 110 PRO A CA 1
ATOM 861 C C . PRO A 1 110 ? 7.713 -0.204 9.239 1.00 97.00 110 PRO A C 1
ATOM 863 O O . PRO A 1 110 ? 7.478 -1.086 10.063 1.00 97.00 110 PRO A O 1
ATOM 866 N N . SER A 1 111 ? 8.946 0.276 9.090 1.00 93.62 111 SER A N 1
ATOM 867 C CA . SER A 1 111 ? 10.053 0.018 10.021 1.00 93.62 111 SER A CA 1
ATOM 868 C C . SER A 1 111 ? 9.937 0.896 11.278 1.00 93.62 111 SER A C 1
ATOM 870 O O . SER A 1 111 ? 9.023 1.707 11.400 1.00 93.62 111 SER A O 1
ATOM 872 N N . GLN A 1 112 ? 10.859 0.747 12.235 1.00 89.25 112 GLN A N 1
ATOM 873 C CA . GLN A 1 112 ? 10.838 1.514 13.493 1.00 89.25 112 GLN A CA 1
ATOM 874 C C . GLN A 1 112 ? 10.943 3.035 13.303 1.00 89.25 112 GLN A C 1
ATOM 876 O O . GLN A 1 112 ? 10.552 3.779 14.191 1.00 89.25 112 GLN A O 1
ATOM 881 N N . VAL A 1 113 ? 11.483 3.489 12.171 1.00 91.69 113 VAL A N 1
ATOM 882 C CA . VAL A 1 113 ? 11.712 4.914 11.894 1.00 91.69 113 VAL A CA 1
ATOM 883 C C . VAL A 1 113 ? 10.703 5.507 10.914 1.00 91.69 113 VAL A C 1
ATOM 885 O O . VAL A 1 113 ? 10.734 6.712 10.690 1.00 91.69 113 VAL A O 1
ATOM 888 N N . 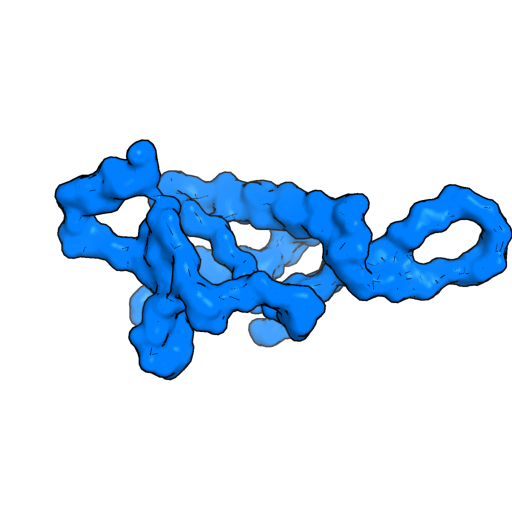ASP A 1 114 ? 9.843 4.682 10.303 1.00 93.56 114 ASP A N 1
ATOM 889 C CA . ASP A 1 114 ? 8.968 5.138 9.218 1.00 93.56 114 ASP A CA 1
ATOM 890 C C . ASP A 1 114 ? 7.738 5.894 9.742 1.00 93.56 114 ASP A C 1
ATOM 892 O O . ASP A 1 114 ? 7.334 6.875 9.125 1.00 93.56 114 ASP A O 1
ATOM 896 N N . ILE A 1 115 ? 7.156 5.466 10.868 1.00 92.44 115 ILE A N 1
ATOM 897 C CA . ILE A 1 115 ? 5.928 6.043 11.435 1.00 92.44 115 ILE A CA 1
ATOM 898 C C . ILE A 1 115 ? 6.186 6.478 12.879 1.00 92.44 115 ILE A C 1
ATOM 900 O O . ILE A 1 115 ? 6.635 5.678 13.698 1.00 92.44 115 ILE A O 1
ATOM 904 N N . GLN A 1 116 ? 5.892 7.747 13.168 1.00 88.38 116 GLN A N 1
ATOM 905 C CA . GLN A 1 116 ? 6.000 8.386 14.486 1.00 88.38 116 GLN A CA 1
ATOM 906 C C . GLN A 1 116 ? 4.647 9.008 14.866 1.00 88.38 116 GLN A C 1
ATOM 908 O O . GLN A 1 116 ? 4.564 10.197 15.149 1.00 88.38 116 GLN A O 1
ATOM 913 N N . GLU A 1 117 ? 3.583 8.209 14.785 1.00 90.81 117 GLU A N 1
ATOM 914 C CA . GLU A 1 117 ? 2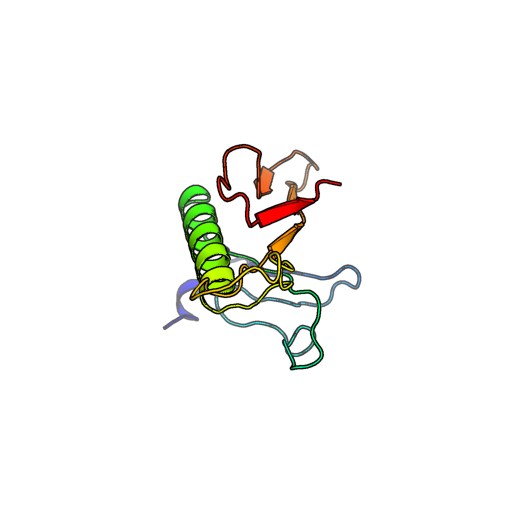.212 8.608 15.110 1.00 90.81 117 GLU A CA 1
ATOM 915 C C . GLU A 1 117 ? 1.617 7.577 16.073 1.00 90.81 117 GLU A C 1
ATOM 917 O O . GLU A 1 117 ? 1.496 6.402 15.720 1.00 90.81 117 GLU A O 1
ATOM 922 N N . ASP A 1 118 ? 1.255 8.011 17.282 1.00 90.38 118 ASP A N 1
ATOM 923 C CA . ASP A 1 118 ? 0.746 7.136 18.350 1.00 90.38 118 ASP A CA 1
ATOM 924 C C . ASP A 1 118 ? -0.611 6.513 17.988 1.00 90.38 118 ASP A C 1
ATOM 926 O O . ASP A 1 118 ? -0.954 5.417 18.442 1.00 90.38 118 ASP A O 1
ATOM 930 N N . SER A 1 119 ? -1.363 7.194 17.123 1.00 92.06 119 SER A N 1
ATOM 931 C CA . SER A 1 119 ? -2.649 6.741 16.591 1.00 92.06 119 SER A CA 1
ATOM 932 C C . SER A 1 119 ? -2.500 5.622 15.547 1.00 92.06 119 SER A C 1
ATOM 934 O O . SER A 1 119 ? -3.489 5.000 15.161 1.00 92.06 119 SER A O 1
ATOM 936 N N . ILE A 1 120 ? -1.276 5.309 15.100 1.00 93.94 120 ILE A N 1
ATOM 937 C CA . ILE A 1 120 ? -0.994 4.184 14.201 1.00 93.94 120 ILE A CA 1
ATOM 938 C C . ILE A 1 120 ? -0.335 3.044 14.981 1.00 93.94 120 ILE A C 1
ATOM 940 O O . ILE A 1 120 ? 0.844 3.086 15.339 1.00 93.94 120 ILE A O 1
ATOM 944 N N . GLN A 1 121 ? -1.069 1.950 15.173 1.00 94.12 121 GLN A N 1
ATOM 945 C CA . GLN A 1 121 ? -0.509 0.727 15.737 1.00 94.12 121 GLN A CA 1
ATOM 946 C C . GLN A 1 121 ? 0.091 -0.150 14.638 1.00 94.12 121 GLN A C 1
ATOM 948 O O . GLN A 1 121 ? -0.628 -0.732 13.829 1.00 94.12 121 GLN A O 1
ATOM 953 N N . VAL A 1 122 ? 1.414 -0.328 14.671 1.00 95.62 122 VAL A N 1
ATOM 954 C CA . VAL A 1 122 ? 2.116 -1.231 13.748 1.00 95.62 122 VAL A CA 1
ATOM 955 C C . VAL A 1 122 ? 2.206 -2.652 14.315 1.00 95.62 122 VAL A C 1
ATOM 957 O O . VAL A 1 122 ? 2.899 -2.874 15.314 1.00 95.62 122 VAL A O 1
ATOM 960 N N . ILE A 1 123 ? 1.568 -3.618 13.649 1.00 95.38 123 ILE A N 1
ATOM 961 C CA . ILE A 1 123 ? 1.700 -5.058 13.933 1.00 95.38 123 ILE A CA 1
ATOM 962 C C . ILE A 1 123 ? 2.887 -5.613 13.139 1.00 95.38 123 ILE A C 1
ATOM 964 O O . ILE A 1 123 ? 3.048 -5.317 11.957 1.00 95.38 123 ILE A O 1
ATOM 968 N N . ARG A 1 124 ? 3.748 -6.393 13.799 1.00 92.25 124 ARG A N 1
ATOM 969 C CA . ARG A 1 124 ? 4.949 -6.998 13.206 1.00 92.25 124 ARG A CA 1
ATOM 970 C C . ARG A 1 124 ? 4.882 -8.503 13.425 1.00 92.25 124 ARG A C 1
ATOM 972 O O . ARG A 1 124 ? 4.869 -8.928 14.578 1.00 92.25 124 ARG A O 1
ATOM 979 N N . GLU A 1 125 ? 4.834 -9.257 12.336 1.00 74.25 125 GLU A N 1
ATOM 980 C CA . GLU A 1 125 ? 4.907 -10.724 12.323 1.00 74.25 125 GLU A CA 1
ATOM 981 C C . GLU A 1 125 ? 6.299 -11.209 11.888 1.00 74.25 125 GLU A C 1
ATOM 983 O O . GLU A 1 125 ? 6.975 -10.509 11.089 1.00 74.25 125 GLU A O 1
#

InterPro domains:
  IPR020825 Phenylalanyl-tRNA synthetase-like, B3/B4 [G3DSA:3.50.40.10] (1-76)
  IPR045060 Phenylalanine-tRNA ligase, class IIc, beta subunit [PTHR10947] (1-109)